Protein AF-A0A948B0B9-F1 (afdb_monomer)

Radius of gyration: 24.63 Å; Cα contacts (8 Å, |Δi|>4): 316; chains: 1; bounding box: 52×49×70 Å

Foldseek 3Di:
DDDDDFDWDWDWDWDQDDDDDDFFRGFTWTWGWGDDPPDIDIDTPGDPRDGPVDPQKDKDKDFQAFDAWAWDPDPPPQQQQFKKKKFFQAQDQQKKKFKAAADPVRHTDGPDIAGHGGMDMDRGDRPTTMIMFMAGPVRHIDRDTTMMIMMTGRD

Nearest PDB structures (foldseek):
  7a02-assembly1_A  TM=5.603E-01  e=3.415E-02  Bacillus cereus
  4dzg-assembly1_A  TM=4.656E-01  e=9.464E-03  Aeromonas hydrophila subsp. hydrophila ATCC 7966
  3afg-assembly1_A  TM=4.810E-01  e=1.897E-02  Thermococcus kodakarensis
  6j2z-assembly2_B  TM=4.066E-01  e=3.996E-01  Arabidopsis thaliana

Structure (mmCIF, N/CA/C/O backbone):
data_AF-A0A948B0B9-F1
#
_entry.id   AF-A0A948B0B9-F1
#
loop_
_atom_site.group_PDB
_atom_site.id
_atom_site.type_symbol
_atom_site.label_atom_id
_atom_site.label_alt_id
_atom_site.label_comp_id
_atom_site.label_asym_id
_atom_site.label_entity_id
_atom_site.label_seq_id
_atom_site.pdbx_PDB_ins_code
_atom_site.Cartn_x
_atom_site.Cartn_y
_atom_site.Cartn_z
_atom_site.occupancy
_atom_site.B_iso_or_equiv
_atom_site.auth_seq_id
_atom_site.auth_comp_id
_atom_site.auth_asym_id
_atom_site.auth_atom_id
_atom_site.pdbx_PDB_model_num
ATOM 1 N N . MET A 1 1 ? 11.431 -31.671 -52.856 1.00 47.44 1 MET A N 1
ATOM 2 C CA . MET A 1 1 ? 11.135 -30.420 -52.121 1.00 47.44 1 MET A CA 1
ATOM 3 C C . MET A 1 1 ? 12.179 -30.282 -51.017 1.00 47.44 1 MET A C 1
ATOM 5 O O . MET A 1 1 ? 12.244 -31.146 -50.154 1.00 47.44 1 MET A O 1
ATOM 9 N N . MET A 1 2 ? 13.099 -29.321 -51.127 1.00 50.19 2 MET A N 1
ATOM 10 C CA . MET A 1 2 ? 14.281 -29.241 -50.256 1.00 50.19 2 MET A CA 1
ATOM 11 C C . MET A 1 2 ? 13.888 -28.632 -48.900 1.00 50.19 2 MET A C 1
ATOM 13 O O . MET A 1 2 ? 13.377 -27.514 -48.855 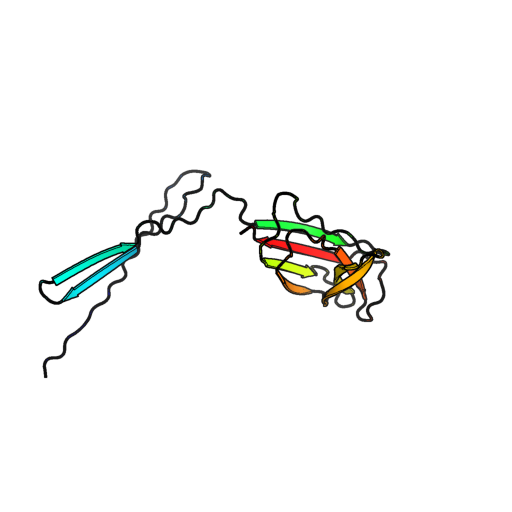1.00 50.19 2 MET A O 1
ATOM 17 N N . LYS A 1 3 ? 14.082 -29.377 -47.805 1.00 45.00 3 LYS A N 1
ATOM 18 C CA . LYS A 1 3 ? 13.774 -28.938 -46.435 1.00 45.00 3 LYS A CA 1
ATOM 19 C C . LYS A 1 3 ? 14.751 -27.814 -46.058 1.00 45.00 3 LYS A C 1
ATOM 21 O O . LYS A 1 3 ? 15.953 -28.054 -45.992 1.00 45.00 3 LYS A O 1
ATOM 26 N N . ARG A 1 4 ? 14.258 -26.586 -45.870 1.00 59.47 4 ARG A N 1
ATOM 27 C CA . ARG A 1 4 ? 15.069 -25.453 -45.395 1.00 59.47 4 ARG A CA 1
ATOM 28 C C . ARG A 1 4 ? 14.933 -25.354 -43.879 1.00 59.47 4 ARG A C 1
ATOM 30 O O . ARG A 1 4 ? 13.839 -25.121 -43.377 1.00 59.47 4 ARG A O 1
ATOM 37 N N . THR A 1 5 ? 16.032 -25.568 -43.169 1.00 56.06 5 THR A N 1
ATOM 38 C CA . THR A 1 5 ? 16.096 -25.436 -41.710 1.00 56.06 5 THR A CA 1
ATOM 39 C C . THR A 1 5 ? 16.437 -23.989 -41.364 1.00 56.06 5 THR A C 1
ATOM 41 O O . THR A 1 5 ? 17.447 -23.470 -41.833 1.00 56.06 5 THR A O 1
ATOM 44 N N . PHE A 1 6 ? 15.595 -23.340 -40.561 1.00 50.03 6 PHE A N 1
ATOM 45 C CA . PHE A 1 6 ? 15.864 -22.018 -39.998 1.00 50.03 6 PHE A CA 1
ATOM 46 C C . PHE A 1 6 ? 16.331 -22.201 -38.556 1.00 50.03 6 PHE A C 1
ATOM 48 O O . PHE A 1 6 ? 15.612 -22.782 -37.747 1.00 50.03 6 PHE A O 1
ATOM 55 N N . THR A 1 7 ? 17.533 -21.724 -38.243 1.00 60.28 7 THR A N 1
ATOM 56 C CA . THR A 1 7 ? 18.082 -21.768 -36.884 1.00 60.28 7 THR A CA 1
ATOM 57 C C . THR A 1 7 ? 18.061 -20.359 -36.309 1.00 60.28 7 THR A C 1
ATOM 59 O O . THR A 1 7 ? 18.713 -19.467 -36.848 1.00 60.28 7 THR A O 1
ATOM 62 N N . ILE A 1 8 ? 17.319 -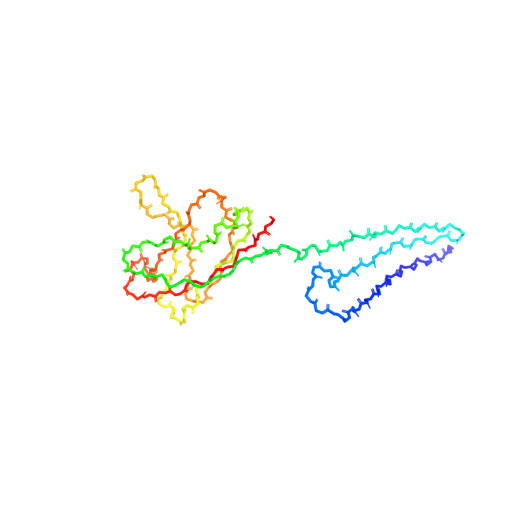20.164 -35.219 1.00 52.16 8 ILE A N 1
ATOM 63 C CA . ILE A 1 8 ? 17.331 -18.932 -34.426 1.00 52.16 8 ILE A CA 1
ATOM 64 C C . ILE A 1 8 ? 18.186 -19.216 -33.192 1.00 52.16 8 ILE A C 1
ATOM 66 O O . ILE A 1 8 ? 17.858 -20.103 -32.409 1.00 52.16 8 ILE A O 1
ATOM 70 N N . ALA A 1 9 ? 19.293 -18.493 -33.041 1.00 51.69 9 ALA A N 1
ATOM 71 C CA . ALA A 1 9 ? 20.139 -18.560 -31.855 1.00 51.69 9 ALA A CA 1
ATOM 72 C C . ALA A 1 9 ? 19.974 -17.261 -31.063 1.00 51.69 9 ALA A C 1
ATOM 74 O O . ALA A 1 9 ? 20.224 -16.180 -31.594 1.00 51.69 9 ALA A O 1
ATOM 75 N N . ILE A 1 10 ? 19.548 -17.374 -29.805 1.00 52.50 10 ILE A N 1
ATOM 76 C CA . ILE A 1 10 ? 19.518 -16.266 -28.848 1.00 52.50 10 ILE A CA 1
ATOM 77 C C . ILE A 1 10 ? 20.726 -16.463 -27.938 1.00 52.50 10 ILE A C 1
ATOM 79 O O . ILE A 1 10 ? 20.785 -17.434 -27.188 1.00 52.50 10 ILE A O 1
ATOM 83 N N . VAL A 1 11 ? 21.709 -15.570 -28.038 1.00 57.47 11 VAL A N 1
ATOM 84 C CA . VAL A 1 11 ? 22.881 -15.563 -27.156 1.00 57.47 11 VAL A CA 1
ATOM 85 C C . VAL A 1 11 ? 22.754 -14.348 -26.249 1.00 57.47 11 VAL A C 1
ATOM 87 O O . VAL A 1 11 ? 22.838 -13.219 -26.726 1.00 57.47 11 VAL A O 1
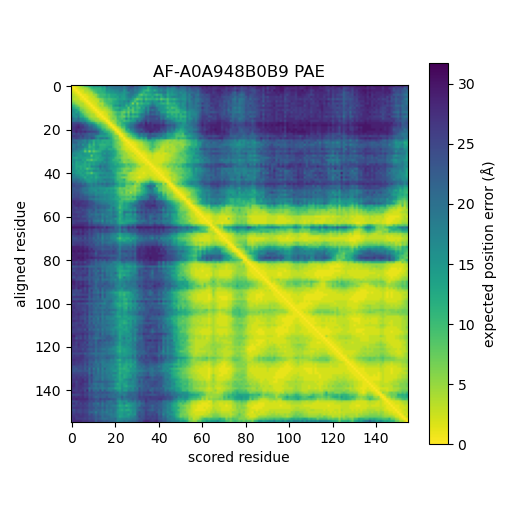ATOM 90 N N . ALA A 1 12 ? 22.531 -14.584 -24.958 1.00 52.38 12 ALA A N 1
ATOM 91 C CA . ALA A 1 12 ? 22.572 -13.557 -23.925 1.00 52.38 12 ALA A CA 1
ATOM 92 C C . ALA A 1 12 ? 23.859 -13.738 -23.113 1.00 52.38 12 ALA A C 1
ATOM 94 O O . ALA A 1 12 ? 24.130 -14.828 -22.610 1.00 52.38 12 ALA A O 1
ATOM 95 N N . THR A 1 13 ? 24.664 -12.685 -23.006 1.00 54.78 13 THR A N 1
ATOM 96 C CA . THR A 1 13 ? 25.875 -12.673 -22.176 1.00 54.78 13 THR A CA 1
ATOM 97 C C . THR A 1 13 ? 25.623 -11.752 -20.990 1.00 54.78 13 THR A C 1
ATOM 99 O O . THR A 1 13 ? 25.355 -10.569 -21.185 1.00 54.78 13 THR A O 1
ATOM 102 N N . LEU A 1 14 ? 25.675 -12.305 -19.776 1.00 50.19 14 LEU A N 1
ATOM 103 C CA . LEU A 1 14 ? 25.577 -11.555 -18.525 1.00 50.19 14 LEU A CA 1
ATOM 104 C C . LEU A 1 14 ? 26.991 -11.243 -18.031 1.00 50.19 14 LEU A C 1
ATOM 106 O O . LEU A 1 14 ? 27.770 -12.162 -17.779 1.00 50.19 14 LEU A O 1
ATOM 110 N N . THR A 1 15 ? 27.306 -9.962 -17.870 1.00 56.12 15 THR A N 1
ATOM 111 C CA . THR A 1 15 ? 28.559 -9.512 -17.254 1.00 56.12 15 THR A CA 1
ATOM 112 C C . THR A 1 15 ? 28.215 -8.842 -15.930 1.00 56.12 15 THR A C 1
ATOM 114 O O . THR A 1 15 ? 27.596 -7.785 -15.936 1.00 56.12 15 THR A O 1
ATOM 117 N N . LEU A 1 16 ? 28.592 -9.458 -14.806 1.00 53.59 16 LEU A N 1
ATOM 118 C CA . LEU A 1 16 ? 28.425 -8.885 -13.466 1.00 53.59 16 LEU A CA 1
ATOM 119 C C . LEU A 1 16 ? 29.696 -8.108 -13.104 1.00 53.59 16 LEU A C 1
ATOM 121 O O . LEU A 1 16 ? 30.767 -8.699 -12.953 1.00 53.59 16 LEU A O 1
ATOM 125 N N . GLY A 1 17 ? 29.592 -6.782 -13.019 1.00 53.28 17 GLY A N 1
ATOM 126 C CA . GLY A 1 17 ? 30.675 -5.915 -12.562 1.00 53.28 17 GLY A CA 1
ATOM 127 C C . GLY A 1 17 ? 30.683 -5.828 -11.038 1.00 53.28 17 GLY A C 1
ATOM 128 O O . GLY A 1 17 ? 29.693 -5.436 -10.433 1.00 53.28 17 GLY A O 1
ATOM 129 N N . ALA A 1 18 ? 31.797 -6.183 -10.403 1.00 62.25 18 ALA A N 1
ATOM 130 C CA . ALA A 1 18 ? 31.960 -6.022 -8.964 1.00 62.25 18 ALA A CA 1
ATOM 131 C C . ALA A 1 18 ? 32.351 -4.571 -8.630 1.00 62.25 18 ALA A C 1
ATOM 133 O O . ALA A 1 18 ? 33.535 -4.250 -8.669 1.00 62.25 18 ALA A O 1
ATOM 134 N N . ALA A 1 19 ? 31.383 -3.707 -8.305 1.00 48.84 19 ALA A N 1
ATOM 135 C CA . ALA A 1 19 ? 31.578 -2.566 -7.401 1.00 48.84 19 ALA A CA 1
ATOM 136 C C . ALA A 1 19 ? 30.253 -1.870 -7.039 1.00 48.84 19 ALA A C 1
ATOM 138 O O . ALA A 1 19 ? 29.518 -1.408 -7.902 1.00 48.84 19 ALA A O 1
ATOM 139 N N . LEU A 1 20 ? 30.035 -1.796 -5.724 1.00 54.16 20 LEU A N 1
ATOM 140 C CA . LEU A 1 20 ? 29.311 -0.800 -4.932 1.00 54.16 20 LEU A CA 1
ATOM 141 C C . LEU A 1 20 ? 28.492 0.285 -5.679 1.00 54.16 20 LEU A C 1
ATOM 143 O O . LEU A 1 20 ? 29.055 1.236 -6.207 1.00 54.16 20 LEU A O 1
ATOM 147 N N . TRP A 1 21 ? 27.164 0.190 -5.536 1.00 53.84 21 TRP A N 1
ATOM 148 C CA . TRP A 1 21 ? 26.178 1.287 -5.516 1.00 53.84 21 TRP A CA 1
ATOM 149 C C . TRP A 1 21 ? 26.309 2.365 -6.610 1.00 53.84 21 TRP A C 1
ATOM 151 O O . TRP A 1 21 ? 26.681 3.495 -6.309 1.00 53.84 21 TRP A O 1
ATOM 161 N N . ALA A 1 22 ? 25.929 2.071 -7.856 1.00 53.38 22 ALA A N 1
ATOM 162 C CA . ALA A 1 22 ? 25.489 3.110 -8.796 1.00 53.38 22 ALA A CA 1
ATOM 163 C C . ALA A 1 22 ? 24.784 2.499 -10.015 1.00 53.38 22 ALA A C 1
ATOM 165 O O . ALA A 1 22 ? 25.442 1.835 -10.806 1.00 53.38 22 ALA A O 1
ATOM 166 N N . ALA A 1 23 ? 23.473 2.749 -10.127 1.00 50.94 23 ALA A N 1
ATOM 167 C CA . ALA A 1 23 ? 22.610 2.945 -11.310 1.00 50.94 23 ALA A CA 1
ATOM 168 C C . ALA A 1 23 ? 22.723 2.082 -12.598 1.00 50.94 23 ALA A C 1
ATOM 170 O O . ALA A 1 23 ? 21.848 2.192 -13.451 1.00 50.94 23 ALA A O 1
ATOM 171 N N . ASP A 1 24 ? 23.723 1.217 -12.764 1.00 55.62 24 ASP A N 1
ATOM 172 C CA . ASP A 1 24 ? 24.069 0.542 -14.022 1.00 55.62 24 ASP A CA 1
ATOM 173 C C . ASP A 1 24 ? 24.511 -0.926 -13.786 1.00 55.62 24 ASP A C 1
ATOM 175 O O . ASP A 1 24 ? 25.429 -1.433 -14.434 1.00 55.62 24 ASP A O 1
ATOM 179 N N . GLU A 1 25 ? 23.878 -1.647 -12.850 1.00 58.56 25 GLU A N 1
ATOM 180 C CA . GLU A 1 25 ? 24.289 -3.022 -12.494 1.00 58.56 25 GLU A CA 1
ATOM 181 C C . GLU A 1 25 ? 24.025 -4.041 -13.619 1.00 58.56 25 GLU A C 1
ATOM 183 O O . GLU A 1 25 ? 24.774 -5.006 -13.792 1.00 58.56 25 GLU A O 1
ATOM 188 N N . ILE A 1 26 ? 22.973 -3.834 -14.419 1.00 63.44 26 ILE A N 1
ATOM 189 C CA . ILE A 1 26 ? 22.525 -4.813 -15.416 1.00 63.44 26 ILE A CA 1
ATOM 190 C C . ILE A 1 26 ? 22.407 -4.153 -16.788 1.00 63.44 26 ILE A C 1
ATOM 192 O O . ILE A 1 26 ? 21.424 -3.489 -17.111 1.00 63.44 26 ILE A O 1
ATOM 196 N N . THR A 1 27 ? 23.397 -4.407 -17.645 1.00 64.75 27 THR A N 1
ATOM 197 C CA . THR A 1 27 ? 23.313 -4.090 -19.076 1.00 64.75 27 THR A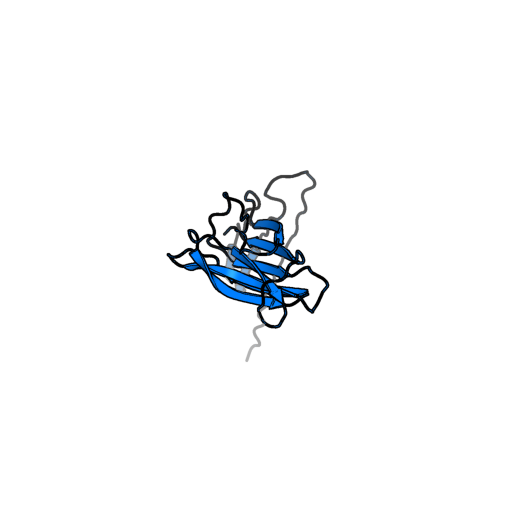 CA 1
ATOM 198 C C . THR A 1 27 ? 22.948 -5.348 -19.857 1.00 64.75 27 THR A C 1
ATOM 200 O O . THR A 1 27 ? 23.755 -6.271 -19.974 1.00 64.75 27 THR A O 1
ATOM 203 N N . VAL A 1 28 ? 21.743 -5.380 -20.435 1.00 66.38 28 VAL A N 1
ATOM 204 C CA . VAL A 1 28 ? 21.326 -6.470 -21.326 1.00 66.38 28 VAL A CA 1
ATOM 205 C C . VAL A 1 28 ? 21.619 -6.078 -22.771 1.00 66.38 28 VAL A C 1
ATOM 207 O O . VAL A 1 28 ? 20.964 -5.212 -23.350 1.00 66.38 28 VAL A O 1
ATOM 210 N N . ASN A 1 29 ? 22.597 -6.751 -23.376 1.00 70.19 29 ASN A N 1
ATOM 211 C CA . ASN A 1 29 ? 22.871 -6.627 -24.803 1.00 70.19 29 ASN A CA 1
ATOM 212 C C . ASN A 1 29 ? 22.120 -7.731 -25.547 1.00 70.19 29 ASN A C 1
ATOM 214 O O . ASN A 1 29 ? 22.400 -8.914 -25.353 1.00 70.19 29 ASN A O 1
ATOM 218 N N . THR A 1 30 ? 21.174 -7.352 -26.405 1.00 69.56 30 THR A N 1
ATOM 219 C CA . THR A 1 30 ? 20.487 -8.301 -27.289 1.00 69.56 30 THR A CA 1
ATOM 220 C C . THR A 1 30 ? 20.743 -7.942 -28.745 1.00 69.56 30 THR A C 1
ATOM 222 O O . THR A 1 30 ? 20.780 -6.772 -29.130 1.00 69.56 30 THR A O 1
ATOM 225 N N . TYR A 1 31 ? 20.926 -8.959 -29.581 1.00 68.94 31 TYR A N 1
ATOM 226 C CA . TYR A 1 31 ? 21.001 -8.784 -31.023 1.00 68.94 31 TYR A CA 1
ATOM 227 C C . TYR A 1 31 ? 20.141 -9.832 -31.718 1.00 68.94 31 TYR A C 1
ATOM 229 O O . TYR A 1 31 ? 20.045 -10.981 -31.288 1.00 68.94 31 TYR A O 1
ATOM 237 N N . LEU A 1 32 ? 19.514 -9.421 -32.815 1.00 74.31 32 LEU A N 1
ATOM 238 C CA . LEU A 1 32 ? 18.820 -10.312 -33.729 1.00 74.31 32 LEU A CA 1
ATOM 239 C C . LEU A 1 32 ? 19.725 -10.551 -34.931 1.00 74.31 32 LEU A C 1
ATOM 241 O O . LEU A 1 32 ? 20.056 -9.612 -35.658 1.00 74.31 32 LEU A O 1
ATOM 245 N N . LYS A 1 33 ? 20.102 -11.809 -35.155 1.00 79.00 33 LYS A N 1
ATOM 246 C CA . LYS A 1 33 ? 20.865 -12.225 -36.331 1.00 79.00 33 LYS A CA 1
ATOM 247 C C . LYS A 1 33 ? 20.020 -13.148 -37.199 1.00 79.00 33 LYS A C 1
ATOM 249 O O . LYS A 1 33 ? 19.622 -14.222 -36.757 1.00 79.00 33 LYS A O 1
ATOM 254 N N . VAL A 1 34 ? 19.779 -12.744 -38.444 1.00 77.19 34 VAL A N 1
ATOM 255 C CA . VAL A 1 34 ? 19.112 -13.570 -39.460 1.00 77.19 34 VAL A CA 1
ATOM 256 C C . VAL A 1 34 ? 20.129 -13.922 -40.538 1.00 77.19 34 VAL A C 1
ATOM 258 O O . VAL A 1 34 ? 20.785 -13.037 -41.089 1.00 77.19 34 VAL A O 1
ATOM 261 N N . LYS A 1 35 ? 20.258 -15.217 -40.848 1.00 81.94 35 LYS A N 1
ATOM 262 C CA . LYS A 1 35 ? 21.142 -15.716 -41.907 1.00 81.94 35 LYS A CA 1
ATOM 263 C C . LYS A 1 35 ? 20.357 -16.550 -42.916 1.00 81.94 35 LYS A C 1
ATOM 265 O O . LYS A 1 35 ? 19.641 -17.471 -42.535 1.00 81.94 35 LYS A O 1
ATOM 270 N N . ASN A 1 36 ? 20.524 -16.247 -44.201 1.00 83.19 36 ASN A N 1
ATOM 271 C CA . ASN A 1 36 ? 19.983 -17.032 -45.312 1.00 83.19 36 ASN A CA 1
ATOM 272 C C . ASN A 1 36 ? 21.042 -17.138 -46.422 1.00 83.19 36 ASN A C 1
ATOM 274 O O . ASN A 1 36 ? 21.206 -16.228 -47.234 1.00 83.19 36 ASN A O 1
ATOM 278 N N . GLY A 1 37 ? 21.804 -18.234 -46.432 1.00 85.44 37 GLY A N 1
ATOM 279 C CA . GLY A 1 37 ? 22.948 -18.394 -47.336 1.00 85.44 37 GLY A CA 1
ATOM 280 C C . GLY A 1 37 ? 24.057 -17.374 -47.044 1.00 85.44 37 GLY A C 1
ATOM 281 O O . GLY A 1 37 ? 24.586 -17.348 -45.931 1.00 85.44 37 GLY A O 1
ATOM 282 N N . TYR A 1 38 ? 24.391 -16.544 -48.041 1.00 84.00 38 TYR A N 1
ATOM 283 C CA . TYR A 1 38 ? 25.369 -15.448 -47.929 1.00 84.00 38 TYR A CA 1
ATOM 284 C C . TYR A 1 38 ? 24.770 -14.135 -47.407 1.00 84.00 38 TYR A C 1
ATOM 286 O O . TYR A 1 38 ? 25.515 -13.201 -47.129 1.00 84.00 38 TYR A O 1
ATOM 294 N N . PHE A 1 39 ? 23.443 -14.045 -47.275 1.00 71.62 39 PHE A N 1
ATOM 295 C CA . PHE A 1 39 ? 22.802 -12.861 -46.716 1.00 71.62 39 PHE A CA 1
ATOM 296 C C . PHE A 1 39 ? 22.800 -12.943 -45.190 1.00 71.62 39 PHE A C 1
ATOM 298 O O . PHE A 1 39 ? 22.268 -13.896 -44.607 1.00 71.62 39 PHE A O 1
ATOM 305 N N . GLU A 1 40 ? 23.385 -11.933 -44.557 1.00 87.06 40 GLU A N 1
ATOM 306 C CA . GLU A 1 40 ? 23.455 -11.778 -43.112 1.00 87.06 40 GLU A CA 1
ATOM 307 C C . GLU A 1 40 ? 22.903 -10.404 -42.732 1.00 87.06 40 GLU A C 1
ATOM 309 O O . GLU A 1 40 ? 23.352 -9.382 -43.245 1.00 87.06 40 GLU A O 1
ATOM 314 N N . TYR A 1 41 ? 21.920 -10.389 -41.834 1.00 81.44 41 TYR A N 1
ATOM 315 C CA . TYR A 1 41 ? 21.389 -9.167 -41.244 1.00 81.44 41 TYR A CA 1
ATOM 316 C C . TYR A 1 41 ? 21.528 -9.246 -39.728 1.00 81.44 41 TYR A C 1
ATOM 318 O O . TYR A 1 41 ? 21.049 -10.196 -39.102 1.00 81.44 41 TYR A O 1
ATOM 326 N N . ILE A 1 42 ? 22.192 -8.245 -39.153 1.00 82.19 42 ILE A N 1
ATOM 327 C CA . ILE A 1 42 ? 22.376 -8.098 -37.712 1.00 82.19 42 ILE A CA 1
ATOM 328 C C . ILE A 1 42 ? 21.677 -6.810 -37.297 1.00 82.19 42 ILE A C 1
ATOM 330 O O . ILE A 1 42 ? 22.044 -5.726 -37.751 1.00 82.19 42 ILE A O 1
ATOM 334 N N . LYS A 1 43 ? 20.687 -6.922 -36.414 1.00 80.06 43 LYS A N 1
ATOM 335 C CA . LYS A 1 43 ? 20.110 -5.777 -35.713 1.00 80.06 43 LYS A CA 1
ATOM 336 C C . LYS A 1 43 ? 20.5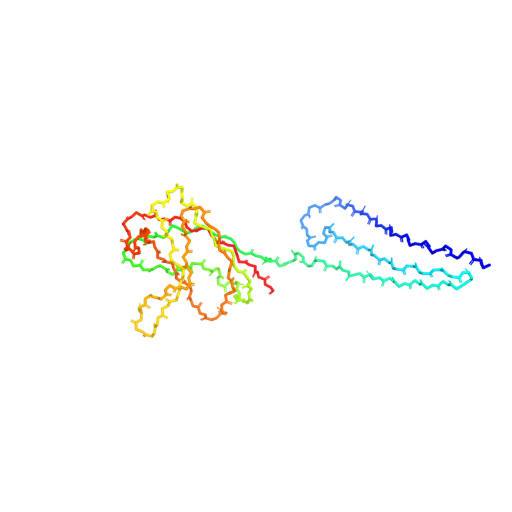47 -5.835 -34.261 1.00 80.06 43 LYS A C 1
ATOM 338 O O . LYS A 1 43 ? 20.087 -6.690 -33.507 1.00 80.06 43 LYS A O 1
ATOM 343 N N . ASN A 1 44 ? 21.423 -4.916 -33.882 1.00 72.56 44 ASN A N 1
ATOM 344 C CA . ASN A 1 44 ? 21.794 -4.718 -32.490 1.00 72.56 44 ASN A CA 1
ATOM 345 C C . ASN A 1 44 ? 20.675 -3.927 -31.809 1.00 72.56 44 ASN A C 1
ATOM 347 O O . ASN A 1 44 ? 20.430 -2.776 -32.169 1.00 72.56 44 ASN A O 1
ATOM 351 N N . VAL A 1 45 ? 19.992 -4.536 -30.842 1.00 70.25 45 VAL A N 1
ATOM 352 C CA . VAL A 1 45 ? 19.091 -3.828 -29.924 1.00 70.25 45 VAL A CA 1
ATOM 353 C C . VAL A 1 45 ? 19.947 -3.432 -28.723 1.00 70.25 45 VAL A C 1
ATOM 355 O O . VAL A 1 45 ? 19.784 -3.916 -27.605 1.00 70.25 45 VAL A O 1
ATOM 358 N N . ASN A 1 46 ? 20.970 -2.625 -28.998 1.00 58.16 46 ASN A N 1
ATOM 359 C CA . ASN A 1 46 ? 21.839 -2.115 -27.953 1.00 58.16 46 ASN A CA 1
ATOM 360 C C . ASN A 1 46 ? 21.085 -0.998 -27.234 1.00 58.16 46 ASN A C 1
ATOM 362 O O . ASN A 1 46 ? 20.597 -0.080 -27.888 1.00 58.16 46 ASN A O 1
ATOM 366 N N . GLN A 1 47 ? 21.069 -1.084 -25.902 1.00 53.47 47 GLN A N 1
ATOM 367 C CA . GLN A 1 47 ? 20.483 -0.134 -24.947 1.00 53.47 47 GLN A CA 1
ATOM 368 C C . GLN A 1 47 ? 19.002 -0.349 -24.612 1.00 53.47 47 GLN A C 1
ATOM 370 O O . GLN A 1 47 ? 18.197 0.574 -24.657 1.00 53.47 47 GLN A O 1
ATOM 375 N N . LEU A 1 48 ? 18.657 -1.549 -24.139 1.00 56.59 48 LEU A N 1
ATOM 376 C CA . LEU A 1 48 ? 17.661 -1.622 -23.068 1.00 56.59 48 LEU A CA 1
ATOM 377 C C . LEU A 1 48 ? 18.406 -1.383 -21.753 1.00 56.59 48 LEU A C 1
ATOM 379 O O . LEU A 1 48 ? 18.945 -2.312 -21.155 1.00 56.59 48 LEU A O 1
ATOM 383 N N . LYS A 1 49 ? 18.515 -0.112 -21.359 1.00 56.66 49 LYS A N 1
ATOM 384 C CA . LYS A 1 49 ? 19.008 0.272 -20.036 1.00 56.66 49 LYS A CA 1
ATOM 385 C C . LYS A 1 49 ? 17.802 0.436 -19.117 1.00 56.66 49 LYS A C 1
ATOM 387 O O . LYS A 1 49 ? 16.902 1.210 -19.429 1.00 56.66 49 LYS A O 1
ATOM 392 N N . ARG A 1 50 ? 17.766 -0.319 -18.019 1.00 54.44 50 ARG A N 1
ATOM 393 C CA . ARG A 1 50 ? 16.865 -0.038 -16.897 1.00 54.44 50 ARG A CA 1
ATOM 394 C C . ARG A 1 50 ? 17.520 1.093 -16.118 1.00 54.44 50 ARG A C 1
ATOM 396 O O . ARG A 1 50 ? 18.571 0.877 -15.531 1.00 54.44 50 ARG A O 1
ATOM 403 N N . ASP A 1 51 ? 16.926 2.275 -16.171 1.00 60.44 51 ASP A N 1
ATOM 404 C CA . ASP A 1 51 ? 17.312 3.369 -15.291 1.00 60.44 51 ASP A CA 1
ATOM 405 C C . ASP A 1 51 ? 16.990 2.954 -13.843 1.00 60.44 51 ASP A C 1
ATOM 407 O O . ASP A 1 51 ? 15.838 2.660 -13.521 1.00 60.44 51 ASP A O 1
ATOM 411 N N . GLN A 1 52 ? 18.021 2.823 -13.005 1.00 58.50 52 GLN A N 1
ATOM 412 C CA . GLN A 1 52 ? 17.905 2.572 -11.560 1.00 58.50 52 GLN A CA 1
ATOM 413 C C . GLN A 1 52 ? 18.260 3.824 -10.742 1.00 58.50 52 GLN A C 1
ATOM 415 O O . GLN A 1 52 ? 18.432 3.746 -9.528 1.00 58.50 52 GLN A O 1
ATOM 420 N N . THR A 1 53 ? 18.421 4.972 -11.402 1.00 59.81 53 THR A N 1
ATOM 421 C CA . THR A 1 53 ? 18.819 6.235 -10.770 1.00 59.81 53 THR A CA 1
ATOM 422 C C . THR A 1 53 ? 17.649 6.922 -10.057 1.00 59.81 53 THR A C 1
ATOM 424 O O . THR A 1 53 ? 17.880 7.822 -9.253 1.00 59.81 53 THR A O 1
ATOM 427 N N . GLY A 1 54 ? 16.407 6.497 -10.317 1.00 59.12 54 GLY A N 1
ATOM 428 C CA . GLY A 1 54 ? 15.211 6.955 -9.607 1.00 59.12 54 GLY A CA 1
ATOM 429 C C . GLY A 1 54 ? 14.809 6.029 -8.456 1.00 59.12 54 GLY A C 1
ATOM 430 O O . GLY A 1 54 ? 14.987 4.810 -8.530 1.00 59.12 54 GLY A O 1
ATOM 431 N N . THR A 1 55 ? 14.201 6.588 -7.409 1.00 62.56 55 THR A N 1
ATOM 432 C CA . THR A 1 55 ? 13.332 5.834 -6.497 1.00 62.56 55 THR A CA 1
ATOM 433 C C . THR A 1 55 ? 12.117 5.375 -7.293 1.00 62.56 55 THR A C 1
ATOM 435 O O . THR A 1 55 ? 11.077 5.997 -7.249 1.00 62.56 55 THR A O 1
ATOM 438 N N . GLY A 1 56 ? 12.222 4.283 -8.056 1.00 64.62 56 GLY A N 1
ATOM 439 C CA . GLY A 1 56 ? 11.102 3.792 -8.878 1.00 64.62 56 GLY A CA 1
ATOM 440 C C . GLY A 1 56 ? 9.866 3.383 -8.067 1.00 64.62 56 GLY A C 1
ATOM 441 O O . GLY A 1 56 ? 8.859 2.965 -8.633 1.00 64.62 56 GLY A O 1
ATOM 442 N N . SER A 1 57 ? 9.949 3.459 -6.736 1.00 72.81 57 SER A N 1
ATOM 443 C CA . SER A 1 57 ? 8.823 3.247 -5.857 1.00 72.81 57 SER A CA 1
ATOM 444 C C . SER A 1 57 ? 9.065 3.703 -4.419 1.00 72.81 57 SER A C 1
ATOM 446 O O . SER A 1 57 ? 10.192 3.609 -3.924 1.00 72.81 57 SER A O 1
ATOM 448 N N . SER A 1 58 ? 7.980 4.022 -3.718 1.00 78.75 58 SER A N 1
ATOM 449 C CA . SER A 1 58 ? 7.950 4.321 -2.285 1.00 78.75 58 SER A CA 1
ATOM 450 C C . SER A 1 58 ? 7.043 3.337 -1.543 1.00 78.75 58 SER A C 1
ATOM 452 O O . SER A 1 58 ? 5.985 2.960 -2.049 1.00 78.75 58 SER A O 1
ATOM 454 N N . MET A 1 59 ? 7.456 2.899 -0.352 1.00 85.31 59 MET A N 1
ATOM 455 C CA . MET A 1 59 ? 6.715 1.949 0.481 1.00 85.31 59 MET A CA 1
ATOM 456 C C . MET A 1 59 ? 6.623 2.464 1.913 1.00 85.31 59 MET A C 1
ATOM 458 O O . MET A 1 59 ? 7.610 2.959 2.461 1.00 85.31 59 MET A O 1
ATOM 462 N N . ALA A 1 60 ? 5.456 2.309 2.528 1.00 89.12 60 ALA A N 1
ATOM 463 C CA . ALA A 1 60 ? 5.248 2.626 3.932 1.00 89.12 60 ALA A CA 1
ATOM 464 C C . ALA A 1 60 ? 4.159 1.741 4.550 1.00 89.12 60 ALA A C 1
ATOM 466 O O . ALA A 1 60 ? 3.323 1.162 3.857 1.00 89.12 60 ALA A O 1
ATOM 467 N N . VAL A 1 61 ? 4.195 1.649 5.878 1.00 92.31 61 VAL A N 1
ATOM 468 C CA . VAL A 1 61 ? 3.129 1.065 6.692 1.00 92.31 61 VAL A CA 1
ATOM 469 C C . VAL A 1 61 ? 2.577 2.179 7.562 1.00 92.31 61 VAL A C 1
ATOM 471 O O . VAL A 1 61 ? 3.340 2.861 8.251 1.00 92.31 61 VAL A O 1
ATOM 474 N N . GLN A 1 62 ? 1.266 2.371 7.518 1.00 92.62 62 GLN A N 1
ATOM 475 C CA . GLN A 1 62 ? 0.566 3.348 8.335 1.00 92.62 62 GLN A CA 1
ATOM 476 C C . GLN A 1 62 ? -0.437 2.625 9.230 1.00 92.62 62 GLN A C 1
ATOM 478 O O . GLN A 1 62 ? -1.262 1.844 8.757 1.00 92.62 62 GLN A O 1
ATOM 483 N N . ASN A 1 63 ? -0.360 2.905 10.529 1.00 93.25 63 ASN A N 1
ATOM 484 C CA . ASN A 1 63 ? -1.391 2.509 11.475 1.00 93.25 63 ASN A CA 1
ATOM 485 C C . ASN A 1 63 ? -2.579 3.452 11.291 1.00 93.25 63 ASN A C 1
ATOM 487 O O . ASN A 1 63 ? -2.445 4.643 11.560 1.00 93.25 63 ASN A O 1
ATOM 491 N N . ILE A 1 64 ? -3.701 2.927 10.807 1.00 92.19 64 ILE A N 1
ATOM 492 C CA . ILE A 1 64 ? -4.925 3.694 10.599 1.00 92.19 64 ILE A CA 1
ATOM 493 C C . ILE A 1 64 ? -5.677 3.727 11.924 1.00 92.19 64 ILE A C 1
ATOM 495 O O . ILE A 1 64 ? -6.293 2.731 12.326 1.00 92.19 64 ILE A O 1
ATOM 499 N N . GLN A 1 65 ? -5.579 4.854 12.632 1.00 80.38 65 GLN A N 1
ATOM 500 C CA . GLN A 1 65 ? -6.310 5.071 13.871 1.00 80.38 65 GLN A CA 1
ATOM 501 C C . GLN A 1 65 ? -7.753 5.482 13.603 1.00 80.38 65 GLN A C 1
ATOM 503 O O . GLN A 1 65 ? -8.232 5.721 12.496 1.00 80.38 65 GLN A O 1
ATOM 508 N N . THR A 1 66 ? -8.495 5.442 14.691 1.00 68.50 66 THR A N 1
ATOM 509 C CA . THR A 1 66 ? -9.883 5.045 14.677 1.00 68.50 66 THR A CA 1
ATOM 510 C C . THR A 1 66 ? -10.768 6.120 15.257 1.00 68.50 66 THR A C 1
ATOM 512 O O . THR A 1 66 ? -10.584 6.500 16.414 1.00 68.50 66 THR A O 1
ATOM 515 N N . ASN A 1 67 ? -11.693 6.586 14.414 1.00 70.19 67 ASN A N 1
ATOM 516 C CA . ASN A 1 67 ? -12.933 7.357 14.636 1.00 70.19 67 ASN A CA 1
ATOM 517 C C . ASN A 1 67 ? -13.191 8.297 13.451 1.00 70.19 67 ASN A C 1
ATOM 519 O O . ASN A 1 67 ? -14.328 8.693 13.198 1.00 70.19 67 ASN A O 1
ATOM 523 N N . THR A 1 68 ? -12.139 8.614 12.704 1.00 80.44 68 THR A N 1
ATOM 524 C CA . THR A 1 68 ? -12.157 9.423 11.488 1.00 80.44 68 THR A CA 1
ATOM 525 C C . THR A 1 68 ? -11.269 8.765 10.445 1.00 80.44 68 THR A C 1
ATOM 527 O O . THR A 1 68 ? -10.330 8.060 10.793 1.00 80.44 68 THR A O 1
ATOM 530 N N . HIS A 1 69 ? -11.570 8.992 9.170 1.00 88.56 69 HIS A N 1
ATOM 531 C CA . HIS A 1 69 ? -10.654 8.640 8.087 1.00 88.56 69 HIS A CA 1
ATOM 532 C C . HIS A 1 69 ? -9.326 9.381 8.276 1.00 88.56 69 HIS A C 1
ATOM 534 O O . HIS A 1 69 ? -9.287 10.510 8.772 1.00 88.56 69 HIS A O 1
ATOM 540 N N . GLU A 1 70 ? -8.239 8.735 7.885 1.00 91.88 70 GLU A N 1
ATOM 541 C CA . GLU A 1 70 ? -6.895 9.282 7.978 1.00 91.88 70 GLU A CA 1
ATOM 542 C C . GLU A 1 70 ? -6.328 9.531 6.595 1.00 91.88 70 GLU A C 1
ATOM 544 O O . GLU A 1 70 ? -6.513 8.727 5.682 1.00 91.88 70 GLU A O 1
ATOM 549 N N . LEU A 1 71 ? -5.623 10.650 6.439 1.00 91.50 71 LEU A N 1
ATOM 550 C CA . LEU A 1 71 ? -4.876 10.922 5.221 1.00 91.50 71 LEU A CA 1
ATOM 551 C C . LEU A 1 71 ? -3.719 9.925 5.124 1.00 91.50 71 LEU A C 1
ATOM 553 O O . LEU A 1 71 ? -2.942 9.782 6.070 1.00 91.50 71 LEU A O 1
ATOM 557 N N . LEU A 1 72 ? -3.587 9.269 3.975 1.00 89.25 72 LEU A N 1
ATOM 558 C CA . LEU A 1 72 ? -2.445 8.408 3.708 1.00 89.25 72 LEU A CA 1
ATOM 559 C C . LEU A 1 72 ? -1.220 9.257 3.395 1.00 89.25 72 LEU A C 1
ATOM 561 O O . LEU A 1 72 ? -1.255 10.124 2.516 1.00 89.25 72 LEU A O 1
ATOM 565 N N . VAL A 1 73 ? -0.122 8.996 4.104 1.00 84.94 73 VAL A N 1
ATOM 566 C CA . VAL A 1 73 ? 1.150 9.708 3.926 1.00 84.94 73 VAL A CA 1
ATOM 567 C C . VAL A 1 73 ? 1.881 9.146 2.706 1.00 84.94 73 VAL A C 1
ATOM 569 O O . VAL A 1 73 ? 2.908 8.472 2.792 1.00 84.94 73 VAL A O 1
ATOM 572 N N . ILE A 1 74 ? 1.318 9.396 1.530 1.00 77.44 74 ILE A N 1
ATOM 573 C CA . ILE A 1 74 ? 1.978 9.127 0.257 1.00 77.44 74 ILE A CA 1
ATOM 574 C C . ILE A 1 74 ? 3.111 10.146 0.120 1.00 77.44 74 ILE A C 1
ATOM 576 O O . ILE A 1 74 ? 2.862 11.349 0.203 1.00 77.44 74 ILE A O 1
ATOM 580 N N . ALA A 1 75 ? 4.356 9.672 -0.008 1.00 64.75 75 ALA A N 1
ATOM 581 C CA . ALA A 1 75 ? 5.535 10.533 -0.074 1.00 64.75 75 ALA A CA 1
ATOM 582 C C . ALA A 1 75 ? 5.328 11.650 -1.111 1.00 64.75 75 ALA A C 1
ATOM 584 O O . ALA A 1 75 ? 4.967 11.376 -2.253 1.00 64.75 75 ALA A O 1
ATOM 585 N N . ALA A 1 76 ? 5.546 12.904 -0.703 1.00 57.31 76 ALA A N 1
ATOM 586 C CA . ALA A 1 76 ? 5.259 14.089 -1.519 1.00 57.31 76 ALA A CA 1
ATOM 587 C C . ALA A 1 76 ? 6.029 14.126 -2.857 1.00 57.31 76 ALA A C 1
ATOM 589 O O . ALA A 1 76 ? 5.618 14.835 -3.774 1.00 57.31 76 ALA A O 1
ATOM 590 N N . ASP A 1 77 ? 7.114 13.351 -2.959 1.00 50.88 77 ASP A N 1
ATOM 591 C CA . ASP A 1 77 ? 7.991 13.258 -4.129 1.00 50.88 77 ASP A CA 1
ATOM 592 C C . ASP A 1 77 ? 7.597 12.147 -5.114 1.00 50.88 77 ASP A C 1
ATOM 594 O O . ASP A 1 77 ? 8.214 12.041 -6.169 1.00 50.88 77 ASP A O 1
ATOM 598 N N . ALA A 1 78 ? 6.557 11.361 -4.815 1.00 56.22 78 ALA A N 1
ATOM 599 C CA . ALA A 1 78 ? 5.917 10.476 -5.777 1.00 56.22 78 ALA A CA 1
ATOM 600 C C . ALA A 1 78 ? 4.761 11.252 -6.427 1.00 56.22 78 ALA A C 1
ATOM 602 O O . ALA A 1 78 ? 3.663 11.259 -5.867 1.00 56.22 78 ALA A O 1
ATOM 603 N N . PRO A 1 79 ? 4.934 11.917 -7.589 1.00 53.69 79 PRO A N 1
ATOM 604 C CA . PRO A 1 79 ? 3.833 12.505 -8.346 1.00 53.69 79 PRO A CA 1
ATOM 605 C C . PRO A 1 79 ? 2.977 11.397 -8.992 1.00 53.69 79 PRO A C 1
ATOM 607 O O . PRO A 1 79 ? 2.885 11.305 -10.210 1.00 53.69 79 PRO A O 1
ATOM 610 N N . THR A 1 80 ? 2.427 10.500 -8.165 1.00 59.44 80 TH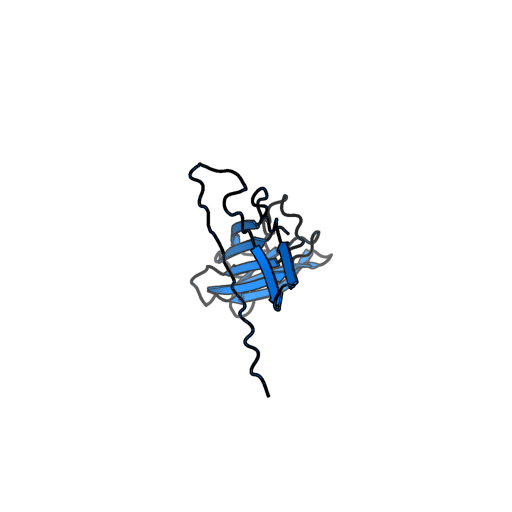R A N 1
ATOM 611 C CA . THR A 1 80 ? 1.078 9.904 -8.205 1.00 59.44 80 THR A CA 1
ATOM 612 C C . THR A 1 80 ? 0.463 9.655 -9.591 1.00 59.44 80 THR A C 1
ATOM 614 O O . THR A 1 80 ? -0.731 9.843 -9.800 1.00 59.44 80 THR A O 1
ATOM 617 N N . ASN A 1 81 ? 1.250 9.162 -10.545 1.00 58.03 81 ASN A N 1
ATOM 618 C CA . ASN A 1 81 ? 0.773 8.758 -11.873 1.00 58.03 81 ASN A CA 1
ATOM 619 C C . ASN A 1 81 ? 0.717 7.234 -12.064 1.00 58.03 81 ASN A C 1
ATOM 621 O O . ASN A 1 81 ? 0.230 6.760 -13.102 1.00 58.03 81 ASN A O 1
ATOM 625 N N . GLY A 1 82 ? 1.161 6.482 -11.055 1.00 76.50 82 GLY A N 1
ATOM 626 C CA . GLY A 1 82 ? 1.370 5.044 -11.134 1.00 76.50 82 GLY A CA 1
ATOM 627 C C . GLY A 1 82 ? 0.311 4.180 -10.451 1.00 76.50 82 GLY A C 1
ATOM 628 O O . GLY A 1 82 ? -0.722 4.629 -9.935 1.00 76.50 82 GLY A O 1
ATOM 629 N N . TYR A 1 83 ? 0.601 2.884 -10.479 1.00 85.88 83 TYR A N 1
ATOM 630 C CA . TYR A 1 83 ? -0.116 1.868 -9.723 1.00 85.88 83 TYR A CA 1
ATOM 631 C C . TYR A 1 83 ? 0.381 1.828 -8.278 1.00 85.88 83 TYR A C 1
ATOM 633 O O . TYR A 1 83 ? 1.585 1.858 -8.024 1.00 85.88 83 TYR A O 1
ATOM 641 N N . ALA A 1 84 ? -0.560 1.710 -7.350 1.00 88.50 84 ALA A N 1
ATOM 642 C CA . ALA A 1 84 ? -0.309 1.503 -5.941 1.00 88.50 84 ALA A CA 1
ATOM 643 C C . ALA A 1 84 ? -0.906 0.169 -5.491 1.00 88.50 84 ALA A C 1
ATOM 645 O O . ALA A 1 84 ? -2.065 -0.151 -5.775 1.00 88.50 84 ALA A O 1
ATOM 646 N N . PHE A 1 85 ? -0.086 -0.601 -4.792 1.00 92.00 85 PHE A N 1
ATOM 647 C CA . PHE A 1 85 ? -0.480 -1.787 -4.059 1.00 92.00 85 PHE A CA 1
ATOM 648 C C . PHE A 1 85 ? -0.830 -1.382 -2.637 1.00 92.00 85 PHE A C 1
ATOM 650 O O . PHE A 1 85 ? -0.106 -0.613 -2.010 1.00 92.00 85 PHE A O 1
ATOM 657 N N . PHE A 1 86 ? -1.919 -1.933 -2.134 1.00 94.31 86 PHE A N 1
ATOM 658 C CA . PHE A 1 86 ? -2.377 -1.782 -0.765 1.00 94.31 86 PHE A CA 1
ATOM 659 C C . PHE A 1 86 ? -2.541 -3.166 -0.171 1.00 94.31 86 PHE A C 1
ATOM 661 O O . PHE A 1 86 ? -3.027 -4.073 -0.845 1.00 94.31 86 PHE A O 1
ATOM 668 N N . ARG A 1 87 ? -2.159 -3.333 1.085 1.00 95.69 87 ARG A N 1
ATOM 669 C CA . ARG A 1 87 ? -2.330 -4.579 1.810 1.00 95.69 87 ARG A CA 1
ATOM 670 C C . ARG A 1 87 ? -2.768 -4.286 3.229 1.00 95.69 87 ARG A C 1
ATOM 672 O O . ARG A 1 87 ? -2.098 -3.551 3.949 1.00 95.69 87 ARG A O 1
ATOM 679 N N . ASN A 1 88 ? -3.866 -4.904 3.639 1.00 94.94 88 ASN A N 1
ATOM 680 C CA . ASN A 1 88 ? -4.223 -4.938 5.046 1.00 94.94 88 ASN A CA 1
ATOM 681 C C . ASN A 1 88 ? -3.320 -5.973 5.725 1.00 94.94 88 ASN A C 1
ATOM 683 O O . ASN A 1 88 ? -3.477 -7.175 5.510 1.00 94.94 88 ASN A O 1
ATOM 687 N N . VAL A 1 89 ? -2.333 -5.512 6.494 1.00 94.56 89 VAL A N 1
ATOM 688 C CA . VAL A 1 89 ? -1.382 -6.399 7.191 1.00 94.56 89 VAL A CA 1
ATOM 689 C C . VAL A 1 89 ? -1.877 -6.801 8.577 1.00 94.56 89 VAL A C 1
ATOM 691 O O . VAL A 1 89 ? -1.177 -7.500 9.302 1.00 94.56 89 VAL A O 1
ATOM 694 N N . THR A 1 90 ? -3.092 -6.390 8.939 1.00 89.38 90 THR A N 1
ATOM 695 C CA . THR A 1 90 ? -3.734 -6.820 10.175 1.00 89.38 90 THR A CA 1
ATOM 696 C C . THR A 1 90 ? -4.088 -8.304 10.074 1.00 89.38 90 THR A C 1
ATOM 698 O O . THR A 1 90 ? -4.889 -8.704 9.232 1.00 89.38 90 THR A O 1
ATOM 701 N N . ASP A 1 91 ? -3.552 -9.113 10.989 1.00 83.56 91 ASP A N 1
ATOM 702 C CA . ASP A 1 91 ? -3.830 -10.558 11.080 1.00 83.56 91 ASP A CA 1
ATOM 703 C C . ASP A 1 91 ? -5.263 -10.883 11.559 1.00 83.56 91 ASP A C 1
ATOM 705 O O . ASP A 1 91 ? -5.642 -12.049 11.683 1.00 83.56 91 ASP A O 1
ATOM 709 N N . ASN A 1 92 ? -6.067 -9.863 11.868 1.00 84.00 92 ASN A N 1
ATOM 710 C CA . ASN A 1 92 ? -7.437 -10.016 12.333 1.00 84.00 92 ASN A CA 1
ATOM 711 C C . ASN A 1 92 ? -8.424 -9.935 11.160 1.00 84.00 92 ASN A C 1
ATOM 713 O O . ASN A 1 92 ? -8.603 -8.877 10.561 1.00 84.00 92 ASN A O 1
ATOM 717 N N . THR A 1 93 ? -9.105 -11.047 10.890 1.00 85.75 93 THR A N 1
ATOM 718 C CA . THR A 1 93 ? -10.109 -11.171 9.825 1.00 85.75 93 THR A CA 1
ATOM 719 C C . THR A 1 93 ? -11.417 -10.436 10.114 1.00 85.75 93 THR A C 1
ATOM 721 O O . THR A 1 93 ? -12.216 -10.266 9.204 1.00 85.75 93 THR A O 1
ATOM 724 N N . ASP A 1 94 ? -11.655 -9.994 11.352 1.00 90.00 94 ASP A N 1
ATOM 725 C CA . ASP A 1 94 ? -12.868 -9.254 11.727 1.00 90.00 94 ASP A CA 1
ATOM 726 C C . ASP A 1 94 ? -12.807 -7.768 11.330 1.00 90.00 94 ASP A C 1
ATOM 728 O O . ASP A 1 94 ? -13.808 -7.049 11.436 1.00 90.00 94 ASP A O 1
ATOM 732 N N . TYR A 1 95 ? -11.641 -7.299 10.874 1.00 91.31 95 TYR A N 1
ATOM 733 C CA . TYR A 1 95 ? -11.408 -5.912 10.496 1.00 91.31 95 TYR A CA 1
ATOM 734 C C . TYR A 1 95 ? -11.046 -5.773 9.021 1.00 91.31 95 TYR A C 1
ATOM 736 O O . TYR A 1 95 ? -10.284 -6.558 8.456 1.00 91.31 95 TYR A O 1
ATOM 744 N N . ALA A 1 96 ? -11.570 -4.716 8.415 1.00 94.00 96 ALA A N 1
ATOM 745 C CA . ALA A 1 96 ? -11.292 -4.317 7.052 1.00 94.00 96 ALA A CA 1
ATOM 746 C C . ALA A 1 96 ? -10.802 -2.864 7.003 1.00 94.00 96 ALA A C 1
ATOM 748 O O . ALA A 1 96 ? -11.009 -2.072 7.926 1.00 94.00 96 ALA A O 1
ATOM 749 N N . ILE A 1 97 ? -10.145 -2.516 5.903 1.00 94.50 97 ILE A N 1
ATOM 750 C CA . ILE A 1 97 ? -9.698 -1.157 5.610 1.00 94.50 97 ILE A CA 1
ATOM 751 C C . ILE A 1 97 ? -10.414 -0.687 4.355 1.00 94.50 97 ILE A C 1
ATOM 753 O O . ILE A 1 97 ? -10.250 -1.267 3.280 1.00 94.50 97 ILE A O 1
ATOM 757 N N . ASP A 1 98 ? -11.185 0.383 4.493 1.00 94.94 98 ASP A N 1
ATOM 758 C CA . ASP A 1 98 ? -11.738 1.109 3.363 1.00 94.94 98 ASP A CA 1
ATOM 759 C C . ASP A 1 98 ? -10.729 2.164 2.910 1.00 94.94 98 ASP A C 1
ATOM 761 O O . ASP A 1 98 ? -10.272 2.987 3.701 1.00 94.94 98 ASP A O 1
ATOM 765 N N . VAL A 1 99 ? -10.386 2.157 1.624 1.00 94.12 99 VAL A N 1
ATOM 766 C CA . VAL A 1 99 ? -9.490 3.128 0.986 1.00 94.12 99 VAL A CA 1
ATOM 767 C C . VAL A 1 99 ? -10.314 3.983 0.030 1.00 94.12 99 VAL A C 1
ATOM 769 O O . VAL A 1 99 ? -11.113 3.469 -0.759 1.00 94.12 99 VAL A O 1
ATOM 772 N N . GLY A 1 100 ? -10.167 5.302 0.123 1.00 92.88 100 GLY A N 1
ATOM 773 C CA . GLY A 1 100 ? -11.152 6.239 -0.405 1.00 92.88 100 GLY A CA 1
ATOM 774 C C . GLY A 1 100 ? -10.666 7.672 -0.559 1.00 92.88 100 GLY A C 1
ATOM 775 O O . GLY A 1 100 ? -9.531 8.016 -0.242 1.00 92.88 100 GLY A O 1
ATOM 776 N N . GLY A 1 101 ? -11.562 8.519 -1.056 1.00 92.31 101 GLY A N 1
ATOM 777 C CA . GLY A 1 101 ? -11.392 9.970 -1.084 1.00 92.31 101 GLY A CA 1
ATOM 778 C C . GLY A 1 101 ? -12.370 10.659 -0.136 1.00 92.31 101 GLY A C 1
ATOM 779 O O . GLY A 1 101 ? -13.158 10.013 0.556 1.00 92.31 101 GLY A O 1
ATOM 780 N N . GLN A 1 102 ? -12.354 11.986 -0.154 1.00 92.06 102 GLN A N 1
ATOM 781 C CA . GLN A 1 102 ? -13.400 12.808 0.446 1.00 92.06 102 GLN A CA 1
ATOM 782 C C . GLN A 1 102 ? -14.191 13.515 -0.650 1.00 92.06 102 GLN A C 1
ATOM 784 O O . GLN A 1 102 ? -13.633 13.900 -1.681 1.00 92.06 102 GLN A O 1
ATOM 789 N N . ASP A 1 103 ? -15.486 13.709 -0.424 1.00 91.44 103 ASP A N 1
ATOM 790 C CA . ASP A 1 103 ? -16.261 14.654 -1.219 1.00 91.44 103 ASP A CA 1
ATOM 791 C C . ASP A 1 103 ? -15.972 16.110 -0.811 1.00 91.44 103 ASP A C 1
ATOM 793 O O . ASP A 1 103 ? -15.210 16.401 0.114 1.00 91.44 103 ASP A O 1
ATOM 797 N N . THR A 1 104 ? -16.621 17.060 -1.483 1.00 89.62 104 THR A N 1
ATOM 798 C CA . THR A 1 104 ? -16.471 18.4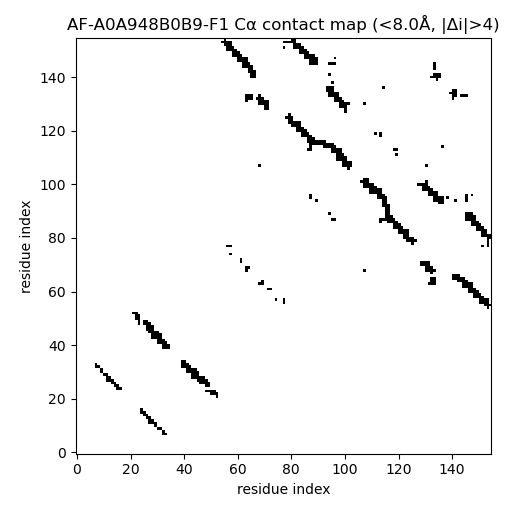93 -1.183 1.00 89.62 104 THR A CA 1
ATOM 799 C C . THR A 1 104 ? -16.959 18.894 0.214 1.00 89.62 104 THR A C 1
ATOM 801 O O . THR A 1 104 ? -16.689 20.013 0.641 1.00 89.62 104 THR A O 1
ATOM 804 N N . SER A 1 105 ? -17.700 18.026 0.910 1.00 91.75 105 SER A N 1
ATOM 805 C CA . SER A 1 105 ? -18.185 18.240 2.279 1.00 91.75 105 SER A CA 1
ATOM 806 C C . SER A 1 105 ? -17.285 17.605 3.348 1.00 91.75 105 SER A C 1
ATOM 808 O O . SER A 1 105 ? -17.549 17.775 4.537 1.00 91.75 105 SER A O 1
ATOM 810 N N . GLY A 1 106 ? -16.218 16.902 2.947 1.00 88.75 106 GLY A N 1
ATOM 811 C CA . GLY A 1 106 ? -15.341 16.152 3.850 1.00 88.75 106 GLY A CA 1
ATOM 812 C C . GLY A 1 106 ? -15.889 14.773 4.237 1.00 88.75 106 GLY A C 1
ATOM 813 O O . GLY A 1 106 ? -15.340 14.121 5.129 1.00 88.75 106 GLY A O 1
ATOM 814 N N . THR A 1 107 ? -16.962 14.317 3.584 1.00 91.62 107 THR A N 1
ATOM 815 C CA . THR A 1 107 ? -17.523 12.978 3.785 1.00 91.62 107 THR A CA 1
ATOM 816 C C . THR A 1 107 ? -16.635 11.955 3.086 1.00 91.62 107 THR A C 1
ATOM 818 O O . THR A 1 107 ? -16.317 12.102 1.906 1.00 91.62 107 THR A O 1
ATOM 821 N N . PHE A 1 108 ? -16.238 10.908 3.810 1.00 92.94 108 PHE A N 1
ATOM 822 C CA . PHE A 1 108 ? -15.434 9.823 3.258 1.00 92.94 108 PHE A CA 1
ATOM 823 C C . PHE A 1 108 ? -16.244 8.964 2.292 1.00 92.94 108 PHE A C 1
ATOM 825 O O . PHE A 1 108 ? -17.350 8.526 2.607 1.00 92.94 108 PHE A O 1
ATOM 832 N N . ILE A 1 109 ? -15.660 8.703 1.126 1.00 93.75 109 ILE A N 1
ATOM 833 C CA . ILE A 1 109 ? -16.219 7.827 0.103 1.00 93.75 109 ILE A CA 1
ATOM 834 C C . ILE A 1 109 ? -15.202 6.724 -0.165 1.00 93.75 109 ILE A C 1
ATOM 836 O O . ILE A 1 109 ? -14.173 6.950 -0.809 1.00 93.75 109 ILE A O 1
ATOM 840 N N . ALA A 1 110 ? -15.514 5.524 0.322 1.00 93.50 110 ALA A N 1
ATOM 841 C CA . ALA A 1 110 ? -14.742 4.323 0.041 1.00 93.50 110 ALA A CA 1
ATOM 842 C C . ALA A 1 110 ? -14.809 3.982 -1.456 1.00 93.50 110 ALA A C 1
ATOM 844 O O . ALA A 1 110 ? -15.890 3.955 -2.048 1.00 93.50 110 ALA A O 1
ATOM 845 N N . VAL A 1 111 ? -13.657 3.698 -2.064 1.00 92.75 111 VAL A N 1
ATOM 846 C CA . VAL A 1 111 ? -13.558 3.196 -3.448 1.00 92.75 111 VAL A CA 1
ATOM 847 C C . VAL A 1 111 ? -13.040 1.760 -3.514 1.00 92.75 111 VAL A C 1
ATOM 849 O O . VAL A 1 111 ? -13.163 1.103 -4.544 1.00 92.75 111 VAL A O 1
ATOM 852 N N . MET A 1 112 ? -12.458 1.277 -2.419 1.00 94.44 112 MET A N 1
ATOM 853 C CA . MET A 1 112 ? -11.899 -0.058 -2.269 1.00 94.44 112 MET A CA 1
ATOM 854 C C . MET A 1 112 ? -12.044 -0.489 -0.811 1.00 94.44 112 MET A C 1
ATOM 856 O O . MET A 1 112 ? -11.893 0.340 0.082 1.00 94.44 112 MET A O 1
ATOM 860 N N . ARG A 1 113 ? -12.297 -1.779 -0.588 1.00 95.00 113 ARG A N 1
ATOM 861 C CA . ARG A 1 113 ? -12.268 -2.423 0.727 1.00 95.00 113 ARG A CA 1
ATOM 862 C C . ARG A 1 113 ? -11.251 -3.559 0.702 1.00 95.00 113 ARG A C 1
ATOM 864 O O . ARG A 1 113 ? -11.193 -4.284 -0.289 1.00 95.00 113 ARG A O 1
ATOM 871 N N . LEU A 1 114 ? -10.479 -3.694 1.776 1.00 95.06 114 LEU A N 1
ATOM 872 C CA . LEU A 1 114 ? -9.497 -4.757 1.991 1.00 95.06 114 LEU A CA 1
ATOM 873 C C . LEU A 1 114 ? -9.811 -5.466 3.307 1.00 95.06 114 LEU A C 1
ATOM 875 O O . LEU A 1 114 ? -9.680 -4.853 4.368 1.00 95.06 114 LEU A O 1
ATOM 879 N N . GLU A 1 115 ? -10.221 -6.731 3.263 1.00 94.44 115 GLU A N 1
ATOM 880 C CA . GLU A 1 115 ? -10.391 -7.536 4.480 1.00 94.44 115 GLU A CA 1
ATOM 881 C C . GLU A 1 115 ? -9.025 -7.879 5.104 1.00 94.44 115 GLU A C 1
ATOM 883 O O . GLU A 1 115 ? -7.971 -7.574 4.539 1.00 94.44 115 GLU A O 1
ATOM 888 N N . GLY A 1 116 ? -9.010 -8.448 6.311 1.00 91.62 116 GLY A N 1
ATOM 889 C CA . GLY A 1 116 ? -7.771 -8.841 6.992 1.00 91.62 116 GLY A CA 1
ATOM 890 C C . GLY A 1 116 ? -6.899 -9.751 6.120 1.00 91.62 116 GLY A C 1
ATOM 891 O O . GLY A 1 116 ? -7.312 -10.851 5.760 1.00 91.62 116 GLY A O 1
ATOM 892 N N . GLY A 1 117 ? -5.689 -9.298 5.781 1.00 90.38 117 GLY A N 1
ATOM 893 C CA . GLY A 1 117 ? -4.755 -10.023 4.914 1.00 90.38 117 GLY A CA 1
ATOM 894 C C . GLY A 1 117 ? -4.925 -9.790 3.407 1.00 90.38 117 GLY A C 1
ATOM 895 O O . GLY A 1 117 ? -4.066 -10.243 2.642 1.00 90.38 117 GLY A O 1
ATOM 896 N N . ASP A 1 118 ? -5.968 -9.079 2.969 1.00 94.44 118 ASP A N 1
ATOM 897 C CA . ASP A 1 118 ? -6.212 -8.814 1.550 1.00 94.44 118 ASP A CA 1
ATOM 898 C C . ASP A 1 118 ? -5.189 -7.861 0.935 1.00 94.44 118 ASP A C 1
ATOM 900 O O . ASP A 1 118 ? -4.580 -7.014 1.597 1.00 94.44 118 ASP A O 1
ATOM 904 N N . ILE A 1 119 ? -5.059 -7.982 -0.388 1.00 94.56 119 ILE A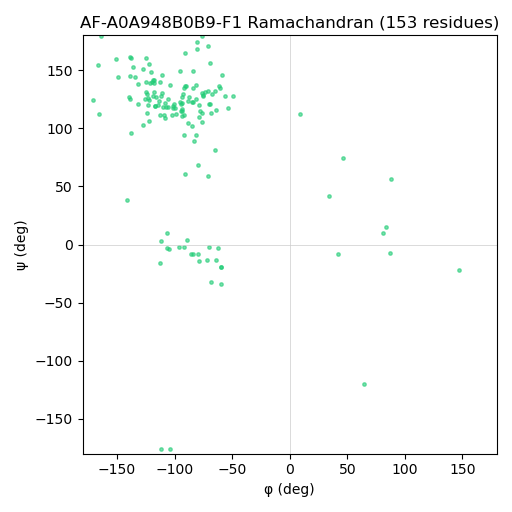 N 1
ATOM 905 C CA . ILE A 1 119 ? -4.221 -7.131 -1.227 1.00 94.56 119 ILE A CA 1
ATOM 906 C C . ILE A 1 119 ? -5.082 -6.521 -2.333 1.00 94.56 119 ILE A C 1
ATOM 908 O O . ILE A 1 119 ? -5.792 -7.229 -3.048 1.00 94.56 119 ILE A O 1
ATOM 912 N N . GLY A 1 120 ? -4.969 -5.209 -2.512 1.00 93.62 120 GLY A N 1
ATOM 913 C CA . GLY A 1 120 ? -5.601 -4.452 -3.583 1.00 93.62 120 GLY A CA 1
ATOM 914 C C . GLY A 1 120 ? -4.578 -3.741 -4.455 1.00 93.62 120 GLY A C 1
ATOM 915 O O . GLY A 1 120 ? -3.521 -3.319 -3.995 1.00 93.62 120 GLY A O 1
ATOM 916 N N . LEU A 1 121 ? -4.912 -3.585 -5.732 1.00 91.44 121 LEU A N 1
ATOM 917 C CA . LEU A 1 121 ? -4.147 -2.793 -6.687 1.00 91.44 121 LEU A CA 1
ATOM 918 C C . LEU A 1 121 ? -5.069 -1.730 -7.269 1.00 91.44 121 LEU A C 1
ATOM 920 O O . LEU A 1 121 ? -6.118 -2.059 -7.825 1.00 91.44 121 LEU A O 1
ATOM 924 N N . CYS A 1 122 ? -4.670 -0.466 -7.199 1.00 88.44 122 CYS A N 1
ATOM 925 C CA . CYS A 1 122 ? -5.378 0.596 -7.899 1.00 88.44 122 CYS A CA 1
ATOM 926 C C . CYS A 1 122 ? -4.409 1.588 -8.530 1.00 88.44 122 CYS A C 1
ATOM 928 O O . CYS A 1 122 ? -3.228 1.650 -8.195 1.00 88.44 122 CYS A O 1
ATOM 930 N N . ARG A 1 123 ? -4.910 2.351 -9.498 1.00 86.88 123 ARG A N 1
ATOM 931 C CA . ARG A 1 123 ? -4.167 3.467 -10.071 1.00 86.88 123 ARG A CA 1
ATOM 932 C C . ARG A 1 123 ? -4.534 4.733 -9.315 1.00 86.88 123 ARG A C 1
ATOM 934 O O . ARG A 1 123 ? -5.721 5.025 -9.168 1.00 86.88 123 ARG A O 1
ATOM 941 N N . LEU A 1 124 ? -3.529 5.475 -8.866 1.00 84.88 124 LEU A N 1
ATOM 942 C CA . LEU A 1 124 ? -3.751 6.718 -8.139 1.00 84.88 124 LEU A CA 1
ATOM 943 C C . LEU A 1 124 ? -3.957 7.886 -9.099 1.00 84.88 124 LEU A C 1
ATOM 945 O O . LEU A 1 124 ? -3.431 7.902 -10.212 1.00 84.88 124 LEU A O 1
ATOM 949 N N . HIS A 1 125 ? -4.759 8.855 -8.662 1.00 83.69 125 HIS A N 1
ATOM 950 C CA . HIS A 1 125 ? -4.900 10.124 -9.359 1.00 83.69 125 HIS A CA 1
ATOM 951 C C . HIS A 1 125 ? -3.881 11.125 -8.793 1.00 83.69 125 HIS A C 1
ATOM 953 O O . HIS A 1 125 ? -3.805 11.257 -7.569 1.00 83.69 125 HIS A O 1
ATOM 959 N N . PRO A 1 126 ? -3.152 11.878 -9.636 1.00 76.88 126 PRO A N 1
ATOM 960 C CA . PRO A 1 126 ? -1.987 12.647 -9.207 1.00 76.88 126 PRO A CA 1
ATOM 961 C C . PRO A 1 126 ? -2.262 13.699 -8.138 1.00 76.88 126 PRO A C 1
ATOM 963 O O . PRO A 1 126 ? -1.441 13.956 -7.264 1.00 76.88 126 PRO A O 1
ATOM 966 N N . THR A 1 127 ? -3.436 14.312 -8.188 1.00 80.19 127 THR A N 1
ATOM 967 C CA . THR A 1 127 ? -3.753 15.471 -7.348 1.00 80.19 127 THR A CA 1
ATOM 968 C C . THR A 1 127 ? -4.806 15.179 -6.290 1.00 80.19 127 THR A C 1
ATOM 970 O O . THR A 1 127 ? -5.247 16.107 -5.617 1.00 80.19 127 THR A O 1
ATOM 973 N N . THR A 1 128 ? -5.276 13.934 -6.185 1.00 82.88 128 THR A N 1
ATOM 974 C CA . THR A 1 128 ? -6.369 13.590 -5.269 1.00 82.88 128 THR A CA 1
ATOM 975 C C . THR A 1 128 ? -5.785 12.970 -4.007 1.00 82.88 128 THR A C 1
ATOM 977 O O . THR A 1 128 ? -5.184 11.899 -4.103 1.00 82.88 128 THR A O 1
ATOM 980 N N . PRO A 1 129 ? -5.964 13.598 -2.831 1.00 87.25 129 PRO A N 1
ATOM 981 C CA . PRO A 1 129 ? -5.539 13.001 -1.575 1.00 87.25 129 PRO A CA 1
ATOM 982 C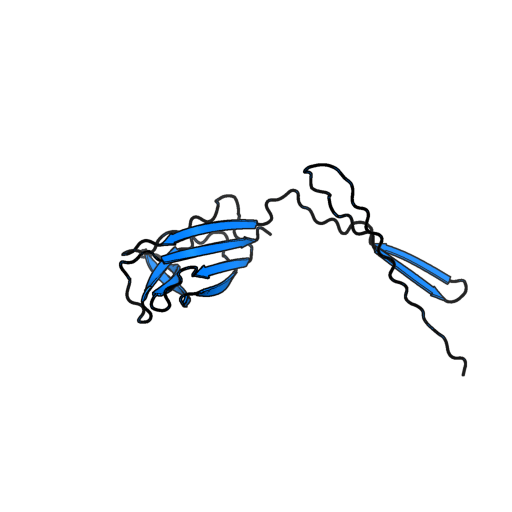 C . PRO A 1 129 ? -6.291 11.691 -1.335 1.00 87.25 129 PRO A C 1
ATOM 984 O O . PRO A 1 129 ? -7.504 11.612 -1.554 1.00 87.25 129 PRO A O 1
ATOM 987 N N . LEU A 1 130 ? -5.562 10.671 -0.891 1.00 90.44 130 LEU A N 1
ATOM 988 C CA . LEU A 1 130 ? -6.114 9.362 -0.576 1.00 90.44 130 LEU A CA 1
ATOM 989 C C . LEU A 1 130 ? -6.216 9.208 0.937 1.00 90.44 130 LEU A C 1
ATOM 991 O O . LEU A 1 130 ? -5.297 9.571 1.669 1.00 90.44 130 LEU A O 1
ATOM 995 N N . TYR A 1 131 ? -7.329 8.656 1.388 1.00 93.00 131 TYR A N 1
ATOM 996 C CA . TYR A 1 131 ? -7.622 8.428 2.791 1.00 93.00 131 TYR A CA 1
ATOM 997 C C . TYR A 1 131 ? -7.890 6.946 3.033 1.00 93.00 131 TYR A C 1
ATOM 999 O O . TYR A 1 131 ? -8.326 6.231 2.126 1.00 93.00 131 TYR A O 1
ATOM 1007 N N . ALA A 1 132 ? -7.674 6.498 4.263 1.00 94.31 132 ALA A N 1
ATOM 1008 C CA . ALA A 1 132 ? -8.069 5.174 4.714 1.00 94.31 132 ALA A CA 1
ATOM 1009 C C . ALA A 1 132 ? -8.896 5.250 5.996 1.00 94.31 132 ALA A C 1
ATOM 1011 O O . ALA A 1 132 ? -8.755 6.173 6.798 1.00 94.31 132 ALA A O 1
ATOM 1012 N N . LEU A 1 133 ? -9.774 4.271 6.179 1.00 94.25 133 LEU A N 1
ATOM 1013 C CA . LEU A 1 133 ? -10.642 4.148 7.337 1.00 94.25 133 LEU A CA 1
ATOM 1014 C C . LEU A 1 133 ? -10.712 2.684 7.766 1.00 94.25 133 LEU A C 1
ATOM 1016 O O . LEU A 1 133 ? -11.073 1.817 6.972 1.00 94.25 133 LEU A O 1
ATOM 1020 N N . GLY A 1 134 ? -10.391 2.417 9.031 1.00 93.81 134 GLY A N 1
ATOM 1021 C CA . GLY A 1 134 ? -10.616 1.109 9.636 1.00 93.81 134 GLY A CA 1
ATOM 1022 C C . GLY A 1 134 ? -12.100 0.885 9.922 1.00 93.81 134 GLY A C 1
ATOM 1023 O O . GLY A 1 134 ? -12.755 1.727 10.548 1.00 93.81 134 GLY A O 1
ATOM 1024 N N . VAL A 1 135 ? -12.617 -0.269 9.510 1.00 93.12 135 VAL A N 1
ATOM 1025 C CA . VAL A 1 135 ? -14.008 -0.688 9.713 1.00 93.12 135 VAL A CA 1
ATOM 1026 C C . VAL A 1 135 ? -14.080 -2.158 10.124 1.00 93.12 135 VAL A C 1
ATOM 1028 O O . VAL A 1 135 ? -13.146 -2.926 9.910 1.00 93.12 135 VAL A O 1
ATOM 1031 N N . ASP A 1 136 ? -15.192 -2.573 10.718 1.00 92.69 136 ASP A N 1
ATOM 1032 C CA . ASP A 1 136 ? -15.503 -3.990 10.883 1.00 92.69 136 ASP A CA 1
ATOM 1033 C C . ASP A 1 136 ? -16.079 -4.560 9.574 1.00 92.69 136 ASP A C 1
ATOM 1035 O O . ASP A 1 136 ? -16.370 -3.829 8.620 1.00 92.69 136 ASP A O 1
ATOM 1039 N N . LEU A 1 137 ? -16.299 -5.875 9.524 1.00 90.38 137 LEU A N 1
ATOM 1040 C CA . LEU A 1 137 ? -16.911 -6.523 8.354 1.00 90.38 137 LEU A CA 1
ATOM 1041 C C . LEU A 1 137 ? -18.320 -5.993 8.018 1.00 90.38 137 LEU A C 1
ATOM 1043 O O . LEU A 1 137 ? -18.782 -6.138 6.885 1.00 90.38 137 LEU A O 1
ATOM 1047 N N . SER A 1 138 ? -19.002 -5.343 8.967 1.00 91.19 138 SER A N 1
ATOM 1048 C CA . SER A 1 138 ? -20.300 -4.696 8.740 1.00 91.19 138 SER A CA 1
ATOM 1049 C C . SER A 1 138 ? -20.184 -3.277 8.164 1.00 91.19 138 SER A C 1
ATOM 1051 O O . SER A 1 138 ? -21.189 -2.703 7.744 1.00 91.19 138 SER A O 1
ATOM 1053 N N . GLY A 1 139 ? -18.968 -2.725 8.082 1.00 89.25 139 GLY A N 1
ATOM 1054 C CA . GLY A 1 139 ? -18.693 -1.360 7.640 1.00 89.25 139 GLY A CA 1
ATOM 1055 C C . GLY A 1 139 ? -18.841 -0.302 8.732 1.00 89.25 139 GLY A C 1
ATOM 1056 O O . GLY A 1 139 ? -18.910 0.884 8.418 1.00 89.25 139 GLY A O 1
ATOM 1057 N N . THR A 1 140 ? -18.899 -0.707 9.998 1.00 91.31 140 THR A N 1
ATOM 1058 C CA . THR A 1 140 ? -18.909 0.213 11.136 1.00 91.31 140 THR A CA 1
ATOM 1059 C C . THR A 1 140 ? -17.479 0.603 11.486 1.00 91.31 140 THR A C 1
ATOM 1061 O O . THR A 1 140 ? -16.609 -0.260 11.576 1.00 91.31 140 THR A O 1
ATOM 1064 N N . ASN A 1 141 ? -17.233 1.893 11.723 1.00 91.25 141 ASN A N 1
ATOM 1065 C CA . ASN A 1 141 ? -15.925 2.377 12.166 1.00 91.25 141 ASN A CA 1
ATOM 1066 C C . ASN A 1 141 ? -15.501 1.653 13.449 1.00 91.25 141 ASN A C 1
ATOM 1068 O O . ASN A 1 141 ? -16.240 1.632 14.436 1.00 91.25 141 ASN A O 1
ATOM 1072 N N . ILE A 1 142 ? -14.300 1.088 13.439 1.00 87.12 142 ILE A N 1
ATOM 1073 C CA . ILE A 1 142 ? -13.733 0.400 14.606 1.00 87.12 142 ILE A CA 1
ATOM 1074 C C . ILE A 1 142 ? -12.932 1.371 15.464 1.00 87.12 142 ILE A C 1
ATOM 1076 O O . ILE A 1 142 ? -12.616 2.460 15.005 1.00 87.12 142 ILE A O 1
ATOM 1080 N N . LEU A 1 143 ? -12.623 0.958 16.701 1.00 78.25 143 LEU A N 1
ATOM 1081 C CA . LEU A 1 143 ? -11.755 1.646 17.678 1.00 78.25 143 LEU A CA 1
ATOM 1082 C C . LEU A 1 143 ? -10.364 0.997 17.820 1.00 78.25 143 LEU A C 1
ATOM 1084 O O . LEU A 1 143 ? -9.526 1.477 18.581 1.00 78.25 143 LEU A O 1
ATOM 1088 N N . ALA A 1 144 ? -10.138 -0.124 17.133 1.00 77.19 144 ALA A N 1
ATOM 1089 C CA . ALA A 1 144 ? -8.857 -0.813 17.089 1.00 77.19 144 ALA A CA 1
ATOM 1090 C C . ALA A 1 144 ? -8.064 -0.345 15.864 1.00 77.19 144 ALA A C 1
ATOM 1092 O O . ALA A 1 144 ? -8.583 -0.393 14.751 1.00 77.19 144 ALA A O 1
ATOM 1093 N N . GLY A 1 145 ? -6.821 0.096 16.067 1.00 82.62 145 GLY A N 1
ATOM 1094 C CA . GLY A 1 145 ? -5.937 0.449 14.958 1.00 82.62 145 GLY A CA 1
ATOM 1095 C C . GLY A 1 145 ? -5.699 -0.755 14.048 1.00 82.62 145 GLY A C 1
ATOM 1096 O O . GLY A 1 145 ? -5.454 -1.860 14.536 1.00 82.62 145 GLY A O 1
ATOM 1097 N N . VAL A 1 146 ? -5.781 -0.523 12.741 1.00 91.06 146 VAL A N 1
ATOM 1098 C CA . VAL A 1 146 ? -5.491 -1.508 11.693 1.00 91.06 146 VAL A CA 1
ATOM 1099 C C . VAL A 1 146 ? -4.327 -1.013 10.859 1.00 91.06 146 VAL A C 1
ATOM 1101 O O . VAL A 1 146 ? -4.229 0.176 10.559 1.00 91.06 146 VAL A O 1
ATOM 1104 N N . ASP A 1 147 ? -3.429 -1.917 10.503 1.00 93.62 147 ASP A N 1
ATOM 1105 C CA . ASP A 1 147 ? -2.206 -1.559 9.800 1.00 93.62 147 ASP A CA 1
ATOM 1106 C C . ASP A 1 147 ? -2.402 -1.725 8.289 1.00 93.62 147 ASP A C 1
ATOM 1108 O O . ASP A 1 147 ? -2.741 -2.806 7.791 1.00 93.62 147 ASP A O 1
ATOM 1112 N N . LEU A 1 148 ? -2.179 -0.634 7.554 1.00 93.75 148 LEU A N 1
ATOM 1113 C CA . LEU A 1 148 ? -2.184 -0.601 6.097 1.00 93.75 148 LEU A CA 1
ATOM 1114 C C . LEU A 1 148 ? -0.751 -0.490 5.588 1.00 93.75 148 LEU A C 1
ATOM 1116 O O . LEU A 1 148 ? -0.073 0.511 5.815 1.00 93.75 148 LEU A O 1
ATOM 1120 N N . GLU A 1 149 ? -0.312 -1.492 4.842 1.00 94.12 149 GLU A N 1
ATOM 1121 C CA . GLU A 1 149 ? 0.898 -1.419 4.031 1.00 94.12 149 GLU A CA 1
ATOM 1122 C C . GLU A 1 149 ? 0.534 -0.914 2.634 1.00 94.12 149 GLU A C 1
ATOM 1124 O O . GLU A 1 149 ? -0.459 -1.346 2.042 1.00 94.12 149 GLU A O 1
ATOM 1129 N N . TYR A 1 150 ? 1.333 -0.004 2.087 1.00 90.94 150 TYR A N 1
ATOM 1130 C CA . TYR A 1 150 ? 1.187 0.430 0.706 1.00 90.94 150 TYR A CA 1
ATOM 1131 C C . TYR A 1 150 ? 2.529 0.591 0.008 1.00 90.94 150 TYR A C 1
ATOM 1133 O O . TYR A 1 150 ? 3.527 1.013 0.593 1.00 90.94 150 TYR A O 1
ATOM 1141 N N . TRP A 1 151 ? 2.523 0.263 -1.280 1.00 89.44 151 TRP A N 1
ATOM 1142 C CA . TRP A 1 151 ? 3.663 0.367 -2.174 1.00 89.44 151 TRP A CA 1
ATOM 1143 C C . TRP A 1 151 ? 3.234 1.061 -3.461 1.00 89.44 151 TRP A C 1
ATOM 1145 O O . TRP A 1 151 ? 2.329 0.606 -4.155 1.00 89.44 151 TRP A O 1
ATOM 1155 N N . ILE A 1 152 ? 3.875 2.177 -3.778 1.00 85.38 152 ILE A N 1
ATOM 1156 C CA . ILE A 1 152 ? 3.528 3.038 -4.904 1.00 85.38 152 ILE A CA 1
ATOM 1157 C C . ILE A 1 152 ? 4.668 2.984 -5.900 1.00 85.38 152 ILE A C 1
ATOM 1159 O O . ILE A 1 152 ? 5.800 3.291 -5.538 1.00 85.38 152 ILE A O 1
ATOM 1163 N N . ASN A 1 153 ? 4.367 2.615 -7.142 1.00 79.12 153 ASN A N 1
ATOM 1164 C CA . ASN A 1 153 ? 5.330 2.726 -8.229 1.00 79.12 153 ASN A CA 1
ATOM 1165 C C . ASN A 1 153 ? 5.346 4.164 -8.753 1.00 79.12 153 ASN A C 1
ATOM 1167 O O . ASN A 1 153 ? 4.306 4.720 -9.117 1.00 79.12 153 ASN A O 1
ATOM 1171 N N . GLU A 1 154 ? 6.539 4.743 -8.769 1.00 70.19 154 GLU A N 1
ATOM 1172 C CA . GLU A 1 154 ? 6.839 6.034 -9.374 1.00 70.19 154 GLU A CA 1
ATOM 1173 C C . GLU A 1 154 ? 7.205 5.742 -10.838 1.00 70.19 154 GLU A C 1
ATOM 1175 O O . GLU A 1 154 ? 8.254 5.155 -11.108 1.00 70.19 154 GLU A O 1
ATOM 1180 N N . ASP A 1 155 ? 6.282 6.035 -11.762 1.00 60.28 155 ASP A N 1
ATOM 1181 C CA . ASP A 1 155 ? 6.513 5.920 -13.215 1.00 60.28 155 ASP A CA 1
ATOM 1182 C C . ASP A 1 155 ? 7.396 7.067 -13.737 1.00 60.28 155 ASP A C 1
ATOM 1184 O O . ASP A 1 155 ? 7.142 8.234 -13.348 1.00 60.28 155 ASP A O 1
#

pLDDT: mean 77.61, std 15.69, range [45.0, 95.69]

Solvent-accessible surface area (backbone atoms only — not comparable to full-atom values): 9433 Å² total; per-residue (Å²): 134,86,86,80,84,85,83,85,77,85,74,76,68,86,70,84,75,93,72,87,92,65,56,67,75,65,68,54,56,44,60,52,66,50,76,60,91,91,48,73,47,76,48,74,51,71,74,58,67,66,81,54,79,59,76,53,50,54,72,54,74,45,75,34,52,54,85,54,71,37,78,58,88,68,60,88,86,51,77,33,74,24,52,31,40,37,29,26,69,30,90,48,71,65,35,25,38,31,37,24,38,62,51,98,85,67,50,79,44,69,77,44,77,28,45,38,63,30,75,49,77,48,74,49,57,65,86,59,74,47,28,36,31,32,19,32,83,88,66,47,75,32,82,61,68,37,37,39,35,37,39,35,39,43,120

Sequence (155 aa):
MMKRTFTIAIVATLTLGAALWAADEITVNTYLKVKNGYFEYIKNVNQLKRDQTGTGSSMAVQNIQTNTHELLVIAADAPTNGYAFFRNVTDNTDYAIDVGGQDTSGTFIAVMRLEGGDIGLCRLHPTTPLYALGVDLSGTNILAGVDLEYWINED

Mean predicted aligned error: 13.41 Å

Secondary structure (DSSP, 8-state):
-------------------SS-S-S-EEEEEEEEEETTEEEEEEEEEEE---SS--EEEEEEEE-SSS-EE----TTS-S-SEEEEEE--S-TTEEEEEEEE-TTS-EEEEEEE-TT-EEEEEPPTTPPPEEEEEETTSPBPSS-EEEEEEEE--